Protein AF-J9GV36-F1 (afdb_monomer_lite)

Foldseek 3Di:
DPPQKDKDKDKDFPAFDDPVVVVVCPPPPVVVVVVQVVQVVQPKGWDWDAPDPRGMIMIMIIGDNVSNVVD

pLDDT: mean 83.39, std 14.19, range [51.88, 97.0]

Radius of gyration: 13.66 Å; chains: 1; bounding box: 36×19×32 Å

Sequence (71 aa):
MNEKDLTVTIVDDGIGIDRDVVEIKKGRHVGLSIMAERAARIGATVTVTRASPIGGTRVTLSLKEEARQLS

InterPro domains:
  IPR003594 Histidine kinase/HSP90-like ATPase domain [PF02518] (4-66)
  IPR004358 Signal transduction histidine kinase-related protein, C-terminal [PR00344] (6-20)
  IPR004358 Signal transduction histidine kinase-related protein, C-terminal [PR00344] (26-44)
  IPR004358 Signal transduction histidine kinase-related protein, C-terminal [PR00344] (51-64)
  IPR036890 Histidine kinase/HSP90-like ATPase superfamily [G3DSA:3.30.565.10] (1-66)
  IPR036890 Histidine kinase/HSP90-like ATPase superfamily [SSF55874] (4-64)
  IPR050482 Sensor Histidine Kinase Two-Component System [PTHR24421] (3-66)

Organism: NCBI:txid749906

Secondary structure (DSSP, 8-state):
--TTSEEEEEEE-SS---HHHHHHTTTT-HHHHHHHHHHHHTTEEEEEEEEETTEEEEEEEEE-HHHHTT-

Structure (mmCIF, N/CA/C/O backbone):
data_AF-J9GV36-F1
#
_entry.id   AF-J9GV36-F1
#
loop_
_atom_site.group_PDB
_atom_site.id
_atom_site.type_symbol
_atom_site.label_atom_id
_atom_site.label_alt_id
_atom_site.label_comp_id
_atom_site.label_asym_id
_atom_site.label_entity_id
_atom_site.label_seq_id
_atom_site.pdbx_PDB_ins_code
_atom_site.Cartn_x
_atom_site.Cartn_y
_atom_site.Cartn_z
_atom_site.occupancy
_atom_site.B_iso_or_equiv
_atom_site.auth_seq_id
_atom_site.auth_comp_id
_atom_site.auth_asym_id
_atom_site.auth_atom_id
_atom_site.pdbx_PDB_model_num
ATOM 1 N N . MET A 1 1 ? -14.789 -10.930 0.467 1.00 53.41 1 MET A N 1
ATOM 2 C CA . MET A 1 1 ? -14.596 -9.517 0.860 1.00 53.41 1 MET A CA 1
ATOM 3 C C . MET A 1 1 ? -15.843 -9.098 1.607 1.00 53.41 1 MET A C 1
ATOM 5 O O . MET A 1 1 ? -16.918 -9.452 1.147 1.00 53.41 1 MET A O 1
ATOM 9 N N . ASN A 1 2 ? -15.712 -8.436 2.755 1.00 64.56 2 ASN A N 1
ATOM 10 C CA . ASN A 1 2 ? -16.859 -7.783 3.379 1.00 64.56 2 ASN A CA 1
ATOM 11 C C . ASN A 1 2 ? -17.219 -6.582 2.489 1.00 64.56 2 ASN A C 1
ATOM 13 O O . ASN A 1 2 ? -16.328 -5.794 2.178 1.00 64.56 2 ASN A O 1
ATOM 17 N N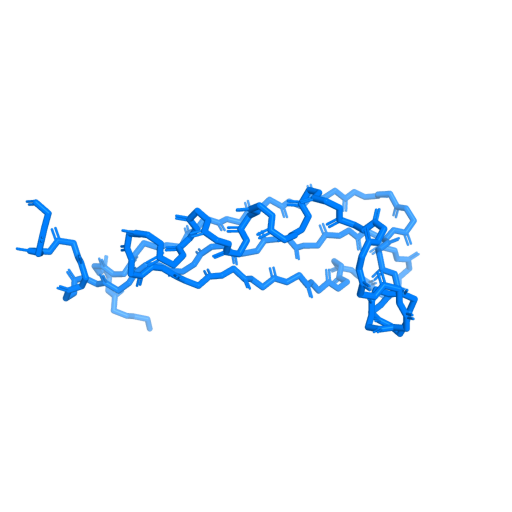 . GLU A 1 3 ? -18.469 -6.446 2.041 1.00 70.56 3 GLU A N 1
ATOM 18 C CA . GLU A 1 3 ? -18.898 -5.371 1.117 1.00 70.56 3 GLU A CA 1
ATOM 19 C C . GLU A 1 3 ? -18.775 -3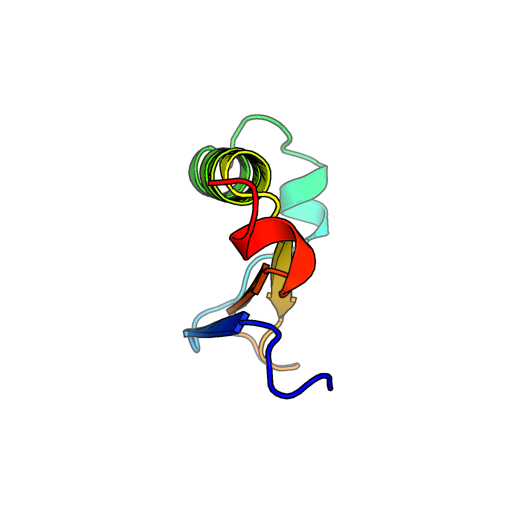.964 1.726 1.00 70.56 3 GLU A C 1
ATOM 21 O O . GLU A 1 3 ? -18.964 -2.956 1.050 1.00 70.56 3 GLU A O 1
ATOM 26 N N . LYS A 1 4 ? -18.437 -3.898 3.014 1.00 82.56 4 LYS A N 1
ATOM 27 C CA . LYS A 1 4 ? -18.270 -2.670 3.783 1.00 82.56 4 LYS A CA 1
ATOM 28 C C . LYS A 1 4 ? -16.814 -2.278 4.051 1.00 82.56 4 LYS A C 1
ATOM 30 O O . LYS A 1 4 ? -16.574 -1.178 4.548 1.00 82.56 4 LYS A O 1
ATOM 35 N N . ASP A 1 5 ? -15.850 -3.138 3.716 1.00 90.38 5 ASP A N 1
ATOM 36 C CA . ASP A 1 5 ? -14.432 -2.774 3.747 1.00 90.38 5 ASP A CA 1
ATOM 37 C C . ASP A 1 5 ? -14.125 -1.823 2.580 1.00 90.38 5 ASP A C 1
ATOM 39 O O . ASP A 1 5 ? -14.504 -2.080 1.436 1.00 90.38 5 ASP A O 1
ATOM 43 N N . LEU A 1 6 ? -13.396 -0.737 2.840 1.00 92.38 6 LEU A N 1
ATOM 44 C CA . LEU A 1 6 ? -12.935 0.166 1.789 1.00 92.38 6 LEU A CA 1
ATOM 45 C C . LEU A 1 6 ? -11.561 -0.288 1.294 1.00 92.38 6 LEU A C 1
ATOM 47 O O . LEU A 1 6 ? -10.591 -0.330 2.053 1.00 92.38 6 LEU A O 1
ATOM 51 N N . THR A 1 7 ? -11.472 -0.571 -0.005 1.00 95.25 7 THR A N 1
ATOM 52 C CA . THR A 1 7 ? -10.206 -0.828 -0.699 1.00 95.25 7 THR A CA 1
ATOM 53 C C . THR A 1 7 ? -9.998 0.221 -1.781 1.00 95.25 7 THR A C 1
ATOM 55 O O . THR A 1 7 ? -10.853 0.399 -2.644 1.00 95.25 7 THR A O 1
ATOM 58 N N . VAL A 1 8 ? -8.851 0.899 -1.751 1.00 96.38 8 VAL A N 1
ATOM 59 C CA . VAL A 1 8 ? -8.428 1.820 -2.814 1.00 96.38 8 VAL A CA 1
ATOM 60 C C . VAL A 1 8 ? -7.153 1.274 -3.433 1.00 96.38 8 VAL A C 1
ATOM 62 O O . VAL A 1 8 ? -6.193 0.985 -2.717 1.00 96.38 8 VAL A O 1
ATOM 65 N N . THR A 1 9 ? -7.132 1.143 -4.757 1.00 97.00 9 THR A N 1
ATOM 66 C CA . THR A 1 9 ?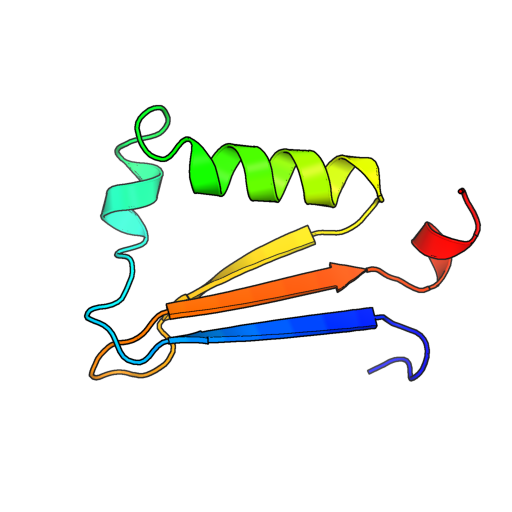 -5.970 0.647 -5.497 1.00 97.00 9 THR A CA 1
ATOM 67 C C . THR A 1 9 ? -5.536 1.662 -6.542 1.00 97.00 9 THR A C 1
ATOM 69 O O . THR A 1 9 ? -6.343 2.111 -7.351 1.00 97.00 9 THR A O 1
ATOM 72 N N . ILE A 1 10 ? -4.245 1.987 -6.534 1.00 95.81 10 ILE A N 1
ATOM 73 C CA . ILE A 1 10 ? -3.580 2.797 -7.554 1.00 95.81 10 ILE A CA 1
ATOM 74 C C . ILE A 1 10 ? -2.564 1.9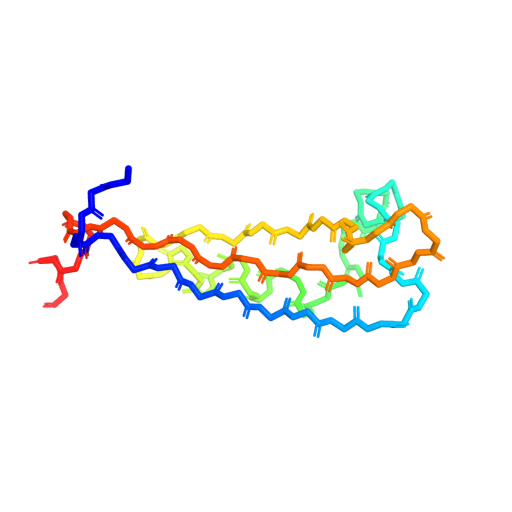00 -8.255 1.00 95.81 10 ILE A C 1
ATOM 76 O O . ILE A 1 10 ? -1.806 1.183 -7.594 1.00 95.81 10 ILE A O 1
ATOM 80 N N . VAL A 1 11 ? -2.571 1.926 -9.587 1.00 96.31 11 VAL A N 1
ATOM 81 C CA . VAL A 1 11 ? -1.644 1.161 -10.422 1.00 96.31 11 VAL A CA 1
ATOM 82 C C . VAL A 1 11 ? -0.963 2.103 -11.403 1.00 96.31 11 VAL A C 1
ATOM 84 O O . VAL A 1 11 ? -1.645 2.857 -12.093 1.00 96.31 11 VAL A O 1
ATOM 87 N N . ASP A 1 12 ? 0.362 2.025 -11.470 1.00 94.06 12 ASP A N 1
ATOM 88 C CA . ASP A 1 12 ? 1.160 2.579 -12.562 1.00 94.06 12 ASP A CA 1
ATOM 89 C C . ASP A 1 12 ? 1.825 1.457 -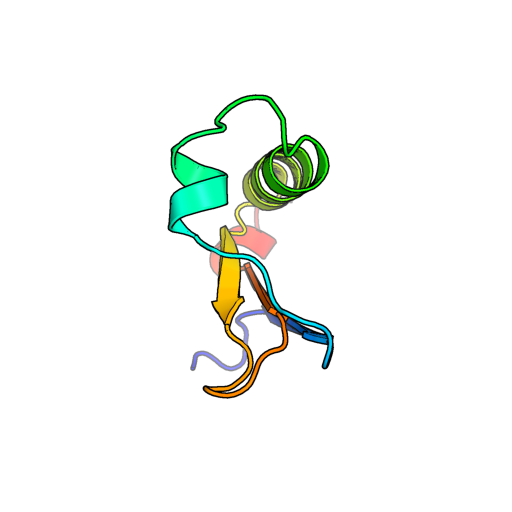13.370 1.00 94.06 12 ASP A C 1
ATOM 91 O O . ASP A 1 12 ? 1.992 0.330 -12.893 1.00 94.06 12 ASP A O 1
ATOM 95 N N . ASP A 1 13 ? 2.201 1.779 -14.600 1.00 94.81 13 ASP A N 1
ATOM 96 C CA . ASP A 1 13 ? 2.874 0.916 -15.570 1.00 94.81 13 ASP A CA 1
ATOM 97 C C . ASP A 1 13 ? 4.370 1.252 -15.724 1.00 94.81 13 ASP A C 1
ATOM 99 O O . ASP A 1 13 ? 5.001 0.873 -16.710 1.00 94.81 13 ASP A O 1
ATOM 103 N N . GLY A 1 14 ? 4.959 1.940 -14.739 1.00 92.19 14 GLY A N 1
ATOM 104 C CA . GLY A 1 14 ? 6.378 2.283 -14.722 1.00 92.19 14 GLY A CA 1
ATOM 105 C C . GLY A 1 14 ? 7.291 1.076 -14.473 1.00 92.19 14 GLY A C 1
ATOM 106 O O . GLY A 1 14 ? 6.902 -0.082 -14.574 1.00 92.19 14 GLY A O 1
ATOM 107 N N . ILE A 1 15 ? 8.545 1.318 -14.086 1.00 89.44 15 ILE A N 1
ATOM 108 C CA . ILE A 1 15 ? 9.515 0.226 -13.845 1.00 89.44 15 ILE A CA 1
ATOM 109 C C . ILE A 1 15 ? 9.203 -0.618 -12.592 1.00 89.44 15 ILE A C 1
ATOM 111 O O . ILE A 1 15 ? 9.683 -1.745 -12.465 1.00 89.44 15 ILE A O 1
ATOM 115 N N . GLY A 1 16 ? 8.367 -0.098 -11.689 1.00 85.50 16 GLY A N 1
ATOM 116 C CA . GLY A 1 16 ? 8.053 -0.705 -10.398 1.00 85.50 16 GLY A CA 1
ATOM 117 C C . GLY A 1 16 ? 9.031 -0.318 -9.284 1.00 85.50 16 GLY A C 1
ATOM 118 O O . GLY A 1 16 ? 10.105 0.237 -9.515 1.00 85.50 16 GLY A O 1
ATOM 119 N N . ILE A 1 17 ? 8.638 -0.609 -8.044 1.00 81.06 17 ILE A N 1
ATOM 120 C CA . ILE A 1 17 ? 9.458 -0.381 -6.851 1.00 81.06 17 ILE A CA 1
ATOM 121 C C . ILE A 1 17 ? 10.010 -1.723 -6.365 1.00 81.06 17 ILE A C 1
ATOM 123 O O . ILE A 1 17 ? 9.240 -2.589 -5.942 1.00 81.06 17 ILE A O 1
ATOM 127 N N . ASP A 1 18 ? 11.335 -1.887 -6.382 1.00 73.69 18 ASP A N 1
ATOM 128 C CA . ASP A 1 18 ? 11.975 -3.074 -5.810 1.00 73.69 18 ASP A CA 1
ATOM 129 C C . ASP A 1 18 ? 11.888 -3.059 -4.283 1.00 73.69 18 ASP A C 1
ATOM 131 O O . ASP A 1 18 ? 12.447 -2.191 -3.606 1.00 73.69 18 ASP A O 1
ATOM 135 N N . ARG A 1 19 ? 11.186 -4.053 -3.734 1.00 64.94 19 ARG A N 1
ATOM 136 C CA . ARG A 1 19 ? 10.943 -4.195 -2.291 1.00 64.94 19 ARG A CA 1
ATOM 137 C C . ARG A 1 19 ? 12.236 -4.328 -1.493 1.00 64.94 19 ARG A C 1
ATOM 139 O O . ARG A 1 19 ? 12.347 -3.725 -0.429 1.00 64.94 19 ARG A O 1
ATOM 146 N N . ASP A 1 20 ? 13.218 -5.034 -2.042 1.00 63.22 20 ASP A N 1
ATOM 147 C CA . ASP A 1 20 ? 14.523 -5.211 -1.404 1.00 63.22 20 ASP A CA 1
ATOM 148 C C . ASP A 1 20 ? 15.270 -3.875 -1.314 1.00 63.22 20 ASP A C 1
ATOM 150 O O . ASP A 1 20 ? 15.872 -3.551 -0.293 1.00 63.22 20 ASP A O 1
ATOM 154 N N . VAL A 1 21 ? 15.135 -3.016 -2.329 1.00 60.00 21 VAL A N 1
ATOM 155 C CA . VAL A 1 21 ? 15.713 -1.664 -2.322 1.00 60.00 21 VAL A CA 1
ATOM 156 C C . VAL A 1 21 ? 15.013 -0.755 -1.303 1.00 60.00 21 VAL A C 1
ATOM 158 O O . VAL A 1 21 ? 15.670 0.105 -0.712 1.00 60.00 21 VAL A O 1
ATOM 161 N N . VAL A 1 22 ? 13.713 -0.954 -1.062 1.00 62.50 22 VAL A N 1
ATOM 162 C CA . VAL A 1 22 ? 12.930 -0.201 -0.067 1.00 62.50 22 VAL A CA 1
ATOM 163 C C . VAL A 1 22 ? 13.276 -0.613 1.366 1.00 62.50 22 VAL A C 1
ATOM 165 O O . VAL A 1 22 ? 13.501 0.263 2.202 1.00 62.50 22 VAL A O 1
ATOM 168 N N . GLU A 1 23 ? 13.362 -1.915 1.653 1.00 62.59 23 GLU A N 1
ATOM 169 C CA . GLU A 1 23 ? 13.720 -2.443 2.981 1.00 62.59 23 GLU A CA 1
ATOM 170 C C . GLU A 1 23 ? 15.174 -2.112 3.359 1.00 62.59 23 GLU A C 1
ATOM 172 O O . GLU A 1 23 ? 15.439 -1.734 4.501 1.00 62.59 23 GLU A O 1
ATOM 177 N N . ILE A 1 24 ? 16.110 -2.165 2.402 1.00 53.38 24 ILE A N 1
ATOM 178 C CA . ILE A 1 24 ? 17.531 -1.828 2.617 1.00 53.38 24 ILE A CA 1
ATOM 179 C C . ILE A 1 24 ? 17.730 -0.320 2.872 1.00 53.38 24 ILE A C 1
ATOM 181 O O . ILE A 1 24 ? 18.709 0.088 3.496 1.00 53.38 24 ILE A O 1
ATOM 185 N N . LYS A 1 25 ? 16.799 0.535 2.429 1.00 54.16 25 LYS A N 1
ATOM 186 C CA . LYS A 1 25 ? 16.892 2.003 2.527 1.00 54.16 25 LYS A CA 1
ATOM 187 C C . LYS A 1 25 ? 15.841 2.610 3.456 1.00 54.16 25 LYS A C 1
ATOM 189 O O . LYS A 1 25 ? 15.337 3.702 3.162 1.00 54.16 25 LYS A O 1
ATOM 194 N N . LYS A 1 26 ? 15.524 1.946 4.577 1.00 52.19 26 LYS A N 1
ATOM 195 C CA . LYS A 1 26 ? 14.720 2.522 5.675 1.00 52.19 26 LYS A CA 1
ATOM 196 C C . LYS A 1 26 ? 15.288 3.902 6.049 1.00 52.19 26 LYS A C 1
ATOM 198 O O . LYS A 1 26 ? 16.321 4.003 6.696 1.00 52.19 26 LYS A O 1
ATOM 203 N N . GLY A 1 27 ? 14.655 4.964 5.537 1.00 54.16 27 GLY A N 1
ATOM 204 C CA . GLY A 1 27 ? 15.101 6.359 5.666 1.00 54.16 27 GLY A CA 1
ATOM 205 C C . GLY A 1 27 ? 15.101 7.197 4.375 1.00 54.16 27 GLY A C 1
ATOM 206 O O . GLY A 1 27 ? 14.951 8.411 4.465 1.00 54.16 27 GLY A O 1
ATOM 207 N N . ARG A 1 28 ? 15.210 6.610 3.168 1.00 61.31 28 ARG A N 1
ATOM 208 C CA . ARG A 1 28 ? 15.234 7.385 1.896 1.00 61.31 28 ARG A CA 1
ATOM 209 C C . ARG A 1 28 ? 13.892 7.460 1.163 1.00 61.31 28 ARG A C 1
ATOM 211 O O . ARG A 1 28 ? 13.735 8.302 0.285 1.00 61.31 28 ARG A O 1
ATOM 218 N N . HIS A 1 29 ? 12.916 6.631 1.526 1.00 74.69 29 HIS A N 1
ATOM 219 C CA . HIS A 1 29 ? 11.596 6.598 0.886 1.00 74.69 29 HIS A CA 1
ATOM 220 C C . HIS A 1 29 ? 10.540 7.317 1.731 1.00 74.69 29 HIS A C 1
ATOM 222 O O . HIS A 1 29 ? 9.561 6.714 2.162 1.00 74.69 29 HIS A O 1
ATOM 228 N N . VAL A 1 30 ? 10.743 8.620 1.955 1.00 82.88 30 VAL A N 1
ATOM 229 C CA . VAL A 1 30 ? 9.867 9.469 2.787 1.00 82.88 30 VAL A CA 1
ATOM 230 C C . VAL A 1 30 ? 8.393 9.324 2.393 1.00 82.88 30 VAL A C 1
ATOM 232 O O . VAL A 1 30 ? 7.542 9.174 3.264 1.00 82.88 30 VAL A O 1
ATOM 235 N N . 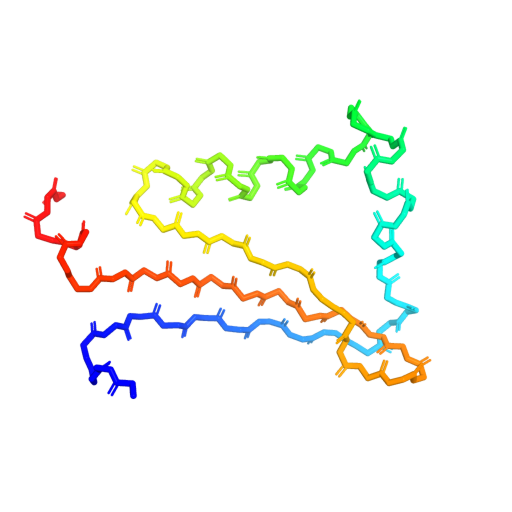GLY A 1 31 ? 8.093 9.272 1.090 1.00 85.94 31 GLY A N 1
ATOM 236 C CA . GLY A 1 31 ? 6.727 9.081 0.597 1.00 85.94 31 GLY A CA 1
ATOM 237 C C . GLY A 1 31 ? 6.064 7.793 1.101 1.00 85.94 31 GLY A C 1
ATOM 238 O O . GLY A 1 31 ? 4.925 7.842 1.552 1.00 85.94 31 GLY A O 1
ATOM 239 N N . LEU A 1 32 ? 6.772 6.656 1.089 1.00 86.75 32 LEU A N 1
ATOM 240 C CA . LEU A 1 32 ? 6.228 5.375 1.563 1.00 86.75 32 LEU A CA 1
ATOM 241 C C . LEU A 1 32 ? 6.010 5.377 3.079 1.00 86.75 32 LEU A C 1
ATOM 243 O O . LEU A 1 32 ? 4.976 4.906 3.548 1.00 86.75 32 LEU A O 1
ATOM 247 N N . SER A 1 33 ? 6.945 5.960 3.835 1.00 85.62 33 SER A N 1
ATOM 248 C CA . SER A 1 33 ? 6.800 6.112 5.286 1.00 85.62 33 SER A CA 1
ATOM 249 C C . SER A 1 33 ? 5.599 6.988 5.646 1.00 85.62 33 SER A C 1
ATOM 251 O O . SER A 1 33 ? 4.824 6.621 6.525 1.00 85.62 33 SER A O 1
ATOM 253 N N . ILE A 1 34 ? 5.397 8.103 4.934 1.00 90.50 34 ILE A N 1
ATOM 254 C CA . ILE A 1 34 ? 4.231 8.974 5.127 1.00 90.50 34 ILE A CA 1
ATOM 255 C C . ILE A 1 34 ? 2.943 8.222 4.791 1.00 90.50 34 ILE A C 1
ATOM 257 O O . ILE A 1 34 ? 1.991 8.294 5.558 1.00 90.50 34 ILE A O 1
ATOM 261 N N . MET A 1 35 ? 2.886 7.483 3.679 1.00 91.56 35 MET A N 1
ATOM 262 C CA . MET A 1 35 ? 1.691 6.704 3.329 1.00 91.56 35 MET A CA 1
ATOM 263 C C . MET A 1 35 ? 1.327 5.702 4.430 1.00 91.56 35 MET A C 1
ATOM 265 O O . MET A 1 35 ? 0.162 5.625 4.816 1.00 91.56 35 MET A O 1
ATOM 269 N N . ALA A 1 36 ? 2.313 4.980 4.970 1.00 90.88 36 ALA A N 1
ATOM 270 C CA . ALA A 1 36 ? 2.098 4.038 6.067 1.00 90.88 36 ALA A CA 1
ATOM 271 C C . ALA A 1 36 ? 1.624 4.742 7.349 1.00 90.88 36 ALA A C 1
ATOM 273 O O . ALA A 1 36 ? 0.651 4.310 7.962 1.00 90.88 36 ALA A O 1
ATOM 274 N N . GLU A 1 37 ? 2.256 5.857 7.719 1.00 93.12 37 GLU A N 1
ATOM 275 C CA . GLU A 1 37 ? 1.866 6.663 8.879 1.00 93.12 37 GLU A CA 1
ATOM 276 C C . GLU A 1 37 ? 0.432 7.201 8.742 1.00 93.12 37 GLU A C 1
ATOM 278 O O . GLU A 1 37 ? -0.377 7.091 9.663 1.00 93.12 37 GLU A O 1
ATOM 283 N N . ARG A 1 38 ? 0.088 7.770 7.580 1.00 94.50 38 ARG A N 1
ATOM 284 C CA . ARG A 1 38 ? -1.241 8.338 7.320 1.00 94.50 38 ARG A CA 1
ATOM 285 C C . ARG A 1 38 ? -2.322 7.265 7.269 1.00 94.50 38 ARG A C 1
ATOM 287 O O . ARG A 1 38 ? -3.402 7.508 7.797 1.00 94.50 38 ARG A O 1
ATOM 294 N N . ALA A 1 39 ? -2.032 6.092 6.706 1.00 94.19 39 ALA A N 1
ATOM 295 C CA . ALA A 1 39 ? -2.943 4.952 6.760 1.00 94.19 39 ALA A CA 1
ATOM 296 C C . ALA A 1 39 ? -3.189 4.515 8.214 1.00 94.19 39 ALA A C 1
ATOM 298 O O . ALA A 1 39 ? -4.340 4.403 8.631 1.00 94.19 39 ALA A O 1
ATOM 299 N N . ALA A 1 40 ? -2.127 4.379 9.014 1.00 93.25 40 ALA A N 1
ATOM 300 C CA . ALA A 1 40 ? -2.239 3.982 10.417 1.00 93.25 40 ALA A CA 1
ATOM 301 C C . ALA A 1 40 ? -3.083 4.964 11.251 1.00 93.25 40 ALA A C 1
ATOM 303 O O . ALA A 1 40 ? -3.859 4.531 12.099 1.00 93.25 40 ALA A O 1
ATOM 304 N N . ARG A 1 41 ? -2.998 6.275 10.977 1.00 93.56 41 ARG A N 1
ATOM 305 C CA . ARG A 1 41 ? -3.797 7.311 11.666 1.00 93.56 41 ARG A CA 1
ATOM 306 C C . ARG A 1 41 ? -5.312 7.131 11.529 1.00 93.56 41 ARG A C 1
ATOM 308 O O . ARG A 1 41 ? -6.032 7.628 12.384 1.00 93.56 41 ARG A O 1
ATOM 315 N N . ILE A 1 42 ? -5.784 6.454 10.482 1.00 91.50 42 ILE A N 1
ATOM 316 C CA . ILE A 1 42 ? -7.212 6.163 10.265 1.00 91.50 42 ILE A CA 1
ATOM 317 C C . ILE A 1 42 ? -7.549 4.680 10.480 1.00 91.50 42 ILE A C 1
ATOM 319 O O . ILE A 1 42 ? -8.601 4.222 10.052 1.00 91.50 42 ILE A O 1
ATOM 323 N N . GLY A 1 43 ? -6.641 3.898 11.076 1.00 93.00 43 GLY A N 1
ATOM 324 C CA . GLY A 1 43 ? -6.825 2.453 11.248 1.00 93.00 43 GLY A CA 1
ATOM 325 C C . GLY A 1 43 ? -6.766 1.651 9.941 1.00 93.00 43 GLY A C 1
ATOM 326 O O . GLY A 1 43 ? -7.249 0.522 9.885 1.00 93.00 43 GLY A O 1
ATOM 327 N N . ALA A 1 44 ? -6.186 2.215 8.881 1.00 95.00 44 ALA A N 1
ATOM 328 C CA . ALA A 1 44 ? -5.978 1.539 7.608 1.00 95.00 44 ALA A CA 1
ATOM 329 C C . ALA A 1 44 ? -4.561 0.958 7.494 1.00 95.00 44 ALA A C 1
ATOM 331 O O . ALA A 1 44 ? -3.633 1.331 8.213 1.00 95.00 44 ALA A O 1
ATOM 332 N N . THR A 1 45 ? -4.377 0.077 6.515 1.00 94.69 45 THR A N 1
ATOM 333 C CA . THR A 1 45 ? -3.061 -0.425 6.100 1.00 94.69 45 THR A CA 1
ATOM 334 C C . THR A 1 45 ? -2.788 -0.058 4.648 1.00 94.69 45 THR A C 1
ATOM 336 O O . THR A 1 45 ? -3.713 0.015 3.839 1.00 94.69 45 THR A O 1
ATOM 339 N N . VAL A 1 46 ? -1.517 0.171 4.310 1.00 93.75 46 VAL A N 1
ATOM 340 C CA . VAL A 1 46 ? -1.074 0.353 2.923 1.00 93.75 46 VAL A CA 1
ATOM 341 C C . VAL A 1 46 ? -0.098 -0.754 2.547 1.00 93.75 46 VAL A C 1
ATOM 343 O O . VAL A 1 46 ? 0.794 -1.108 3.319 1.00 93.75 46 VAL A O 1
ATOM 346 N N . THR A 1 47 ? -0.259 -1.306 1.352 1.00 92.62 47 THR A N 1
ATOM 347 C CA . THR A 1 47 ? 0.641 -2.313 0.788 1.00 92.62 47 THR A CA 1
ATOM 348 C C . THR A 1 47 ? 1.136 -1.858 -0.572 1.00 92.62 47 THR A C 1
ATOM 350 O O . THR A 1 47 ? 0.392 -1.264 -1.350 1.00 92.62 47 THR A O 1
ATOM 353 N N . VAL A 1 48 ? 2.407 -2.137 -0.852 1.00 89.56 48 VAL A N 1
ATOM 354 C CA . VAL A 1 48 ? 3.040 -1.849 -2.140 1.00 89.56 48 VAL A CA 1
ATOM 355 C C . VAL A 1 48 ? 3.585 -3.149 -2.705 1.00 89.56 48 VAL A C 1
ATOM 357 O O . VAL A 1 48 ? 4.322 -3.877 -2.031 1.00 89.56 48 VAL A O 1
ATOM 360 N N . THR A 1 49 ? 3.174 -3.454 -3.929 1.00 90.25 49 THR A N 1
ATOM 361 C CA . THR A 1 49 ? 3.524 -4.674 -4.660 1.00 90.25 49 THR A CA 1
ATOM 362 C C . THR A 1 49 ? 3.844 -4.337 -6.108 1.00 90.25 49 THR A C 1
ATOM 364 O O . THR A 1 49 ? 3.509 -3.258 -6.598 1.00 90.25 49 THR A O 1
ATOM 367 N N . ARG A 1 50 ? 4.486 -5.269 -6.810 1.00 91.69 50 ARG A N 1
ATOM 368 C CA . ARG A 1 50 ? 4.665 -5.154 -8.256 1.00 91.69 50 ARG A CA 1
ATOM 369 C C . ARG A 1 50 ? 3.307 -5.305 -8.949 1.00 91.69 50 ARG A C 1
ATOM 371 O O . ARG A 1 50 ? 2.524 -6.188 -8.590 1.00 91.69 50 ARG A O 1
ATOM 378 N N . ALA A 1 51 ? 3.014 -4.453 -9.927 1.00 93.44 51 ALA A N 1
ATOM 379 C CA . ALA A 1 51 ? 1.745 -4.513 -10.650 1.00 93.44 51 ALA A CA 1
ATOM 380 C C . ALA A 1 51 ? 1.674 -5.734 -11.581 1.00 93.44 51 ALA A C 1
ATOM 382 O O . ALA A 1 51 ? 0.620 -6.373 -11.658 1.00 93.44 51 ALA A O 1
ATOM 383 N N . SER A 1 52 ? 2.795 -6.067 -12.233 1.00 92.88 52 SER A N 1
ATOM 384 C CA . SER A 1 52 ? 2.955 -7.168 -13.190 1.00 92.88 52 SER A CA 1
ATOM 385 C C . SER A 1 52 ? 4.382 -7.752 -13.169 1.00 92.88 52 SER A C 1
ATOM 387 O O . SER A 1 52 ? 5.297 -7.112 -12.646 1.00 92.88 52 SER A O 1
ATOM 389 N N . PRO A 1 53 ? 4.637 -8.921 -13.785 1.00 89.00 53 PRO A N 1
ATOM 390 C CA . PRO A 1 53 ? 5.997 -9.458 -13.908 1.00 89.00 53 PRO A CA 1
ATOM 391 C C . PRO A 1 53 ? 6.963 -8.511 -14.635 1.00 89.00 53 PRO A C 1
ATOM 393 O O . PRO A 1 53 ? 8.120 -8.381 -14.244 1.00 89.00 53 PRO A O 1
ATOM 396 N N . ILE A 1 54 ? 6.480 -7.788 -15.648 1.00 88.88 54 ILE A N 1
ATOM 397 C CA . ILE A 1 54 ? 7.310 -6.914 -16.489 1.00 88.88 54 ILE A CA 1
ATOM 398 C C . ILE A 1 54 ? 7.540 -5.520 -15.890 1.00 88.88 54 ILE A C 1
ATOM 400 O O . ILE A 1 54 ? 8.446 -4.823 -16.328 1.00 88.88 54 ILE A O 1
ATOM 404 N N . GLY A 1 55 ? 6.795 -5.134 -14.850 1.00 89.88 55 GLY A N 1
ATOM 405 C CA . GLY A 1 55 ? 6.933 -3.825 -14.208 1.00 89.88 55 GLY A CA 1
ATOM 406 C C . GLY A 1 55 ? 5.665 -3.346 -13.504 1.00 89.88 55 GLY A C 1
ATOM 407 O O . GLY A 1 55 ? 4.731 -4.116 -13.250 1.00 89.88 55 GLY A O 1
ATOM 408 N N . GLY A 1 56 ? 5.657 -2.055 -13.206 1.00 94.12 56 GLY A N 1
ATOM 409 C CA . GLY A 1 56 ? 4.574 -1.300 -12.596 1.00 94.12 56 GLY A CA 1
ATOM 410 C C . GLY A 1 56 ? 4.508 -1.445 -11.081 1.00 94.12 56 GLY A C 1
ATOM 411 O O . GLY A 1 56 ? 4.980 -2.430 -10.495 1.00 94.12 56 GLY A O 1
ATOM 412 N N . THR A 1 57 ? 3.878 -0.471 -10.436 1.00 93.12 57 THR A N 1
ATOM 413 C CA . THR A 1 57 ? 3.625 -0.485 -8.992 1.00 93.12 57 THR A CA 1
ATOM 414 C C . THR A 1 57 ? 2.133 -0.564 -8.729 1.00 93.12 57 THR A C 1
ATOM 416 O O . THR A 1 57 ? 1.339 0.145 -9.337 1.00 93.12 57 THR A O 1
ATOM 419 N N . ARG A 1 58 ? 1.739 -1.423 -7.789 1.00 94.44 58 ARG A N 1
ATOM 420 C CA . ARG A 1 58 ? 0.393 -1.459 -7.223 1.00 94.44 58 ARG A CA 1
ATOM 421 C C . ARG A 1 58 ? 0.461 -1.037 -5.765 1.00 94.44 58 ARG A C 1
ATOM 423 O O . ARG A 1 58 ? 1.096 -1.716 -4.955 1.00 94.44 58 ARG A O 1
ATOM 430 N N . VAL A 1 59 ? -0.233 0.047 -5.445 1.00 93.88 59 VAL A N 1
ATOM 431 C CA . VAL A 1 59 ? -0.434 0.532 -4.079 1.00 93.88 59 VAL A CA 1
ATOM 432 C C . VAL A 1 59 ? -1.877 0.255 -3.681 1.00 93.88 59 VAL A C 1
ATOM 434 O O . VAL A 1 59 ? -2.798 0.685 -4.372 1.00 93.88 59 VAL A O 1
ATOM 437 N N . THR A 1 60 ? -2.078 -0.446 -2.568 1.00 96.38 60 THR A N 1
ATOM 438 C CA . THR A 1 60 ? -3.410 -0.776 -2.052 1.00 96.38 60 THR A CA 1
ATOM 439 C C . THR A 1 60 ? -3.561 -0.276 -0.624 1.00 96.38 60 THR A C 1
ATOM 441 O O . THR A 1 60 ? -2.820 -0.710 0.260 1.00 96.38 60 THR A O 1
ATOM 444 N N . LEU A 1 61 ? -4.540 0.601 -0.400 1.00 96.19 61 LEU A N 1
ATOM 445 C CA . LEU A 1 61 ? -5.034 0.986 0.921 1.00 96.19 61 LEU A CA 1
ATOM 446 C C . LEU A 1 61 ? -6.211 0.078 1.294 1.00 96.19 61 LEU A C 1
ATOM 448 O O . LEU A 1 61 ? -7.137 -0.077 0.498 1.00 96.19 61 LEU A O 1
ATOM 452 N N . SER A 1 62 ? -6.196 -0.472 2.504 1.00 95.44 62 SER A N 1
ATOM 453 C CA . SER A 1 62 ? -7.293 -1.261 3.070 1.00 95.44 62 SER A CA 1
ATOM 454 C C . SER A 1 62 ? -7.738 -0.656 4.395 1.00 95.44 62 SER A C 1
ATOM 456 O O . SER A 1 62 ? -6.952 -0.609 5.342 1.00 95.44 62 SER A O 1
ATOM 458 N N . LEU A 1 63 ? -9.007 -0.264 4.481 1.00 94.31 63 LEU A N 1
ATOM 459 C CA . LEU A 1 63 ? -9.670 0.193 5.700 1.00 94.31 63 LEU A CA 1
ATOM 460 C C . LEU A 1 63 ? -10.835 -0.749 6.016 1.00 94.31 63 LEU A C 1
ATOM 462 O O . LEU A 1 63 ? -11.731 -0.941 5.193 1.00 94.31 63 LEU A O 1
ATOM 466 N N . LYS A 1 64 ? -10.815 -1.334 7.212 1.00 91.25 64 LYS A N 1
ATOM 467 C CA . LYS A 1 64 ? -11.897 -2.195 7.692 1.00 91.25 64 LYS A CA 1
ATOM 468 C C . LYS A 1 64 ? -13.096 -1.363 8.134 1.00 91.25 64 LYS A C 1
ATOM 470 O O . LYS A 1 64 ? -12.918 -0.266 8.658 1.00 91.25 64 LYS A O 1
ATOM 475 N N . GLU A 1 65 ? -14.306 -1.891 7.955 1.00 87.62 65 GLU A N 1
ATOM 476 C CA . GLU A 1 65 ? -15.542 -1.227 8.408 1.00 87.62 65 GLU A CA 1
ATOM 477 C C . GLU A 1 65 ? -15.464 -0.800 9.887 1.00 87.62 65 GLU A C 1
ATOM 479 O O . GLU A 1 65 ? -15.793 0.332 10.231 1.00 87.62 65 GLU A O 1
ATOM 484 N N . GLU A 1 66 ? -14.975 -1.698 10.741 1.00 82.75 66 GLU A N 1
ATOM 485 C CA . GLU A 1 66 ? -14.755 -1.510 12.185 1.00 82.75 66 GLU A CA 1
ATOM 486 C C . GLU A 1 66 ? -13.888 -0.281 12.511 1.00 82.75 66 GLU A C 1
ATOM 488 O O . GLU A 1 66 ? -14.181 0.452 13.454 1.00 82.75 66 GLU A O 1
ATOM 493 N N . ALA A 1 67 ? -12.875 0.016 11.694 1.00 80.44 67 ALA A N 1
ATOM 494 C CA . ALA A 1 67 ? -12.016 1.184 11.884 1.00 80.44 67 ALA A CA 1
ATOM 495 C C . ALA A 1 67 ? -12.710 2.506 11.498 1.00 80.44 67 ALA A C 1
ATOM 497 O O . ALA A 1 67 ? -12.325 3.568 11.981 1.00 80.44 67 ALA A O 1
ATOM 498 N N . ARG A 1 68 ? -13.765 2.460 10.671 1.00 70.69 68 ARG A N 1
ATOM 499 C CA . ARG A 1 68 ? -14.517 3.648 10.231 1.00 70.69 68 ARG A CA 1
ATOM 500 C C . ARG A 1 68 ? -15.472 4.189 11.300 1.00 70.69 68 ARG A C 1
ATOM 502 O O . ARG A 1 68 ? -15.872 5.343 11.217 1.00 70.69 68 ARG A O 1
ATOM 509 N N . GLN A 1 69 ? -15.849 3.371 12.281 1.00 63.69 69 GLN A N 1
ATOM 510 C CA . GLN A 1 69 ? -16.795 3.752 13.341 1.00 63.69 69 GLN A CA 1
ATOM 511 C C . GLN A 1 69 ? -16.119 4.435 14.543 1.00 63.69 69 GLN A C 1
ATOM 513 O O . GLN A 1 69 ? -16.807 4.915 15.437 1.00 63.69 69 GLN A O 1
ATOM 518 N N . LEU A 1 70 ? -14.783 4.488 14.563 1.00 56.81 70 LEU A N 1
ATOM 519 C CA . LEU A 1 70 ? -13.972 5.076 15.638 1.00 56.81 70 LEU A CA 1
ATOM 520 C C . LEU A 1 70 ? -13.528 6.529 15.357 1.00 56.81 70 LEU A C 1
ATOM 522 O O . LEU A 1 70 ? -12.702 7.055 16.101 1.00 56.81 70 LEU A O 1
ATOM 526 N N . SER A 1 71 ? -14.023 7.154 14.279 1.00 51.88 71 SER A N 1
ATOM 527 C CA . SER A 1 71 ? -13.661 8.517 13.834 1.00 51.88 71 SER A CA 1
ATOM 528 C C . SER A 1 71 ? -14.738 9.552 14.136 1.00 51.88 71 SER A C 1
ATOM 530 O O . SER A 1 71 ? -15.929 9.213 13.967 1.00 51.88 71 SER A O 1
#